Protein AF-A0A9F2RE56-F1 (afdb_monomer_lite)

Structure (mmCIF, N/CA/C/O backbone):
data_AF-A0A9F2RE56-F1
#
_entry.id   AF-A0A9F2RE56-F1
#
loop_
_atom_site.group_PDB
_atom_site.id
_atom_site.type_symbol
_atom_site.label_atom_id
_atom_site.label_alt_id
_atom_site.label_comp_id
_atom_site.label_asym_id
_atom_site.label_entity_id
_atom_site.label_seq_id
_atom_site.pdbx_PDB_ins_code
_atom_site.Cartn_x
_atom_site.Cartn_y
_atom_site.Cartn_z
_atom_site.occupancy
_atom_site.B_iso_or_equiv
_atom_site.auth_seq_id
_atom_site.auth_comp_id
_atom_site.auth_asym_id
_atom_site.auth_atom_id
_atom_site.pdbx_PDB_model_num
ATOM 1 N N . GLU A 1 1 ? 18.417 13.770 -9.896 1.00 64.06 1 GLU A N 1
ATOM 2 C CA . GLU A 1 1 ? 18.594 13.019 -11.156 1.00 64.06 1 GLU A CA 1
ATOM 3 C C . GLU A 1 1 ? 17.846 11.697 -11.062 1.00 64.06 1 GLU A C 1
ATOM 5 O O . GLU A 1 1 ? 17.723 11.183 -9.956 1.00 64.06 1 GLU A O 1
ATOM 10 N N . CYS A 1 2 ? 17.294 11.186 -12.165 1.00 78.81 2 CYS A N 1
ATOM 11 C CA . CYS A 1 2 ? 16.598 9.897 -12.172 1.00 78.81 2 CYS A CA 1
ATOM 12 C C . CYS A 1 2 ? 17.628 8.772 -12.333 1.00 78.81 2 CYS A C 1
ATOM 14 O O . CYS A 1 2 ? 18.270 8.666 -13.374 1.00 78.81 2 CYS A O 1
ATOM 16 N N . THR A 1 3 ? 17.800 7.969 -11.284 1.00 87.12 3 THR A N 1
ATOM 17 C CA . THR A 1 3 ? 18.765 6.859 -11.206 1.00 87.12 3 THR A CA 1
ATOM 18 C C . THR A 1 3 ? 18.107 5.491 -11.390 1.00 87.12 3 THR A C 1
ATOM 20 O O . THR A 1 3 ? 18.717 4.470 -11.079 1.00 87.12 3 THR A O 1
ATOM 23 N N . ASP A 1 4 ? 16.860 5.453 -11.871 1.00 91.94 4 ASP A N 1
ATOM 24 C CA . ASP A 1 4 ? 16.116 4.211 -12.057 1.00 91.94 4 ASP A CA 1
ATOM 25 C C . ASP A 1 4 ? 16.698 3.401 -13.232 1.00 91.94 4 ASP A C 1
ATOM 27 O O . ASP A 1 4 ? 16.569 3.820 -14.385 1.00 91.94 4 ASP A O 1
ATOM 31 N N . PRO A 1 5 ? 17.298 2.221 -12.988 1.00 92.25 5 PRO A N 1
ATOM 32 C CA . PRO A 1 5 ? 17.862 1.395 -14.055 1.00 92.25 5 PRO A CA 1
ATOM 33 C C . PRO A 1 5 ? 16.794 0.845 -15.016 1.00 92.25 5 PRO A C 1
ATOM 35 O O . PRO A 1 5 ? 17.123 0.382 -16.108 1.00 92.25 5 PRO A O 1
ATOM 38 N N . CYS A 1 6 ? 15.519 0.888 -14.629 1.00 95.06 6 CYS A N 1
ATOM 39 C CA . CYS A 1 6 ? 14.392 0.384 -15.402 1.00 95.06 6 CYS A CA 1
ATOM 40 C C . CYS A 1 6 ? 13.737 1.458 -16.285 1.00 95.06 6 CYS A C 1
ATOM 42 O O . CYS A 1 6 ? 12.942 1.117 -17.164 1.00 95.06 6 CYS A O 1
ATOM 44 N N . CYS A 1 7 ? 14.051 2.742 -16.076 1.00 95.06 7 CYS A N 1
ATOM 45 C CA . CYS A 1 7 ? 13.380 3.867 -16.722 1.00 95.06 7 CYS A CA 1
ATOM 46 C C . CYS A 1 7 ? 14.381 4.805 -17.405 1.00 95.06 7 CYS A C 1
ATOM 48 O O . CYS A 1 7 ? 15.341 5.287 -16.812 1.00 95.06 7 CYS A O 1
ATOM 50 N N . ASN A 1 8 ? 14.130 5.120 -18.673 1.00 93.94 8 ASN A N 1
ATOM 51 C CA . ASN A 1 8 ? 14.883 6.128 -19.393 1.00 93.94 8 ASN A CA 1
ATOM 52 C C . ASN A 1 8 ? 14.437 7.529 -18.946 1.00 93.94 8 ASN A C 1
ATOM 54 O O . ASN A 1 8 ? 13.373 8.010 -19.341 1.00 93.94 8 ASN A O 1
ATOM 58 N N . ALA A 1 9 ? 15.287 8.194 -18.165 1.00 91.75 9 ALA A N 1
ATOM 59 C CA . ALA A 1 9 ? 15.024 9.504 -17.572 1.00 91.75 9 ALA A CA 1
ATOM 60 C C . ALA A 1 9 ? 14.650 10.607 -18.578 1.00 91.75 9 ALA A C 1
ATOM 62 O O . ALA A 1 9 ? 13.886 11.507 -18.248 1.00 91.75 9 ALA A O 1
ATOM 63 N N . THR A 1 10 ? 15.190 10.555 -19.798 1.00 92.50 10 THR A N 1
ATOM 64 C CA . THR A 1 10 ? 14.978 11.592 -20.819 1.00 92.50 10 THR A CA 1
ATOM 65 C C . THR A 1 10 ? 13.652 11.420 -21.555 1.00 92.50 10 THR A C 1
ATOM 67 O O . THR A 1 10 ? 13.045 12.401 -21.971 1.00 92.50 10 THR A O 1
ATOM 70 N N . SER A 1 11 ? 13.202 10.178 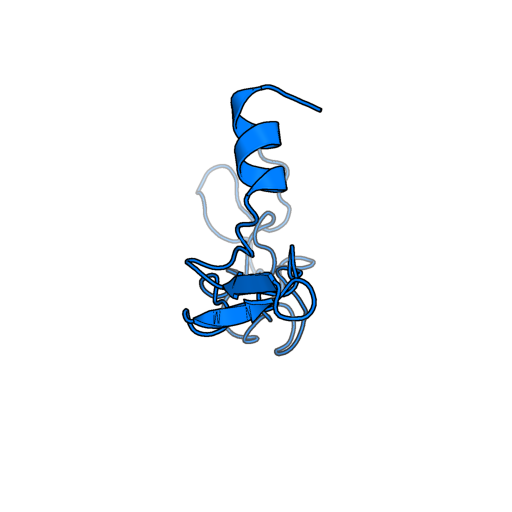-21.742 1.00 93.69 11 SER A N 1
ATOM 71 C CA . SER A 1 11 ? 12.010 9.861 -22.541 1.00 93.69 11 SER A CA 1
ATOM 72 C C . SER A 1 11 ? 10.811 9.383 -21.724 1.00 93.69 11 SER A C 1
ATOM 74 O O . SER A 1 11 ? 9.738 9.208 -22.299 1.00 93.69 11 SER A O 1
ATOM 76 N N . CYS A 1 12 ? 10.979 9.162 -20.416 1.00 92.56 12 CYS A N 1
ATOM 77 C CA . CYS A 1 12 ? 9.973 8.582 -19.520 1.00 92.56 12 CYS A CA 1
ATOM 78 C C . CYS A 1 12 ? 9.423 7.237 -20.026 1.00 92.56 12 CYS A C 1
ATOM 80 O O . CYS A 1 12 ? 8.244 6.924 -19.859 1.00 92.56 12 CYS A O 1
ATOM 82 N N . LYS A 1 13 ? 10.277 6.446 -20.681 1.00 94.19 13 LYS A N 1
ATOM 83 C CA . LYS A 1 13 ? 9.941 5.117 -21.201 1.00 94.19 13 LYS A CA 1
ATOM 84 C C . LYS A 1 13 ? 10.720 4.044 -20.464 1.00 94.19 13 LYS A C 1
ATOM 86 O O . LYS A 1 13 ? 11.840 4.276 -20.021 1.00 94.19 13 LYS A O 1
ATOM 91 N N . LEU A 1 14 ? 10.140 2.851 -20.391 1.00 95.88 14 LEU A N 1
ATOM 92 C CA . LEU A 1 14 ? 10.836 1.683 -19.868 1.00 95.88 14 LEU A CA 1
ATOM 93 C C . LEU A 1 14 ? 12.069 1.357 -20.717 1.00 95.88 14 LEU A C 1
ATOM 95 O O . LEU A 1 14 ? 12.040 1.448 -21.948 1.00 95.88 14 LEU A O 1
ATOM 99 N N . MET A 1 15 ? 13.146 0.962 -20.044 1.00 95.12 15 MET A N 1
ATOM 100 C CA . MET A 1 15 ? 14.337 0.421 -20.692 1.00 95.12 15 MET A CA 1
ATOM 101 C C . MET A 1 15 ? 14.019 -0.935 -21.351 1.00 95.12 15 MET A C 1
ATOM 103 O O . MET A 1 15 ? 13.121 -1.649 -20.893 1.00 95.12 15 MET A O 1
ATOM 107 N N . PRO A 1 16 ? 14.739 -1.337 -22.417 1.00 95.62 16 PRO A N 1
ATOM 108 C CA . PRO A 1 16 ? 14.515 -2.624 -23.071 1.00 95.62 16 PRO A CA 1
ATOM 109 C C . PRO A 1 16 ? 14.545 -3.798 -22.081 1.00 95.62 16 PRO A C 1
ATOM 111 O O . PRO A 1 16 ? 15.494 -3.960 -21.319 1.00 95.62 16 PRO A O 1
ATOM 114 N N . GLY A 1 17 ? 13.493 -4.621 -22.090 1.00 93.75 17 GLY A N 1
ATOM 115 C CA . GLY A 1 17 ? 13.360 -5.782 -21.203 1.00 93.75 17 GLY A CA 1
ATOM 116 C C . GLY A 1 17 ? 12.792 -5.489 -19.807 1.00 93.75 17 GLY A C 1
ATOM 117 O O . GLY A 1 17 ? 12.485 -6.445 -19.084 1.00 93.75 17 GLY A O 1
ATOM 118 N N . ALA A 1 18 ? 12.595 -4.221 -19.434 1.00 96.44 18 ALA A N 1
ATOM 119 C CA . ALA A 1 18 ? 11.884 -3.847 -18.216 1.00 96.44 18 ALA A CA 1
ATOM 120 C C . ALA A 1 18 ? 10.367 -4.029 -18.397 1.00 96.44 18 ALA A C 1
ATOM 122 O O . ALA A 1 18 ? 9.792 -3.634 -19.409 1.00 96.44 18 ALA A O 1
ATOM 123 N N . GLN A 1 19 ? 9.721 -4.638 -17.406 1.00 96.31 19 GLN A N 1
ATOM 124 C CA . GLN A 1 19 ? 8.261 -4.769 -17.320 1.00 96.31 19 GLN A CA 1
ATOM 125 C C . GLN A 1 19 ? 7.639 -3.654 -16.474 1.00 96.31 19 GLN A C 1
ATOM 127 O O . GLN A 1 19 ? 6.453 -3.369 -16.595 1.00 96.31 19 GLN A O 1
ATOM 132 N N . CYS A 1 20 ? 8.437 -3.042 -15.603 1.00 95.75 20 CYS A N 1
ATOM 133 C CA . CYS A 1 20 ? 8.018 -2.013 -14.666 1.00 95.75 20 CYS A CA 1
ATOM 134 C C . CYS A 1 20 ? 9.201 -1.125 -14.277 1.00 95.75 20 CYS A C 1
ATOM 136 O O . CYS A 1 20 ? 10.356 -1.506 -14.483 1.00 95.75 20 CYS A O 1
ATOM 138 N N . ALA A 1 21 ? 8.891 0.049 -13.727 1.00 93.69 21 ALA A N 1
ATOM 139 C CA . ALA A 1 21 ? 9.857 1.009 -13.206 1.00 93.69 21 ALA A CA 1
ATOM 140 C C . ALA A 1 21 ? 9.969 0.905 -11.677 1.00 93.69 21 ALA A C 1
ATOM 142 O O . ALA A 1 21 ? 9.079 0.376 -11.004 1.00 93.69 21 ALA A O 1
ATOM 143 N N . THR A 1 22 ? 11.069 1.401 -11.122 1.00 84.31 22 THR A N 1
ATOM 144 C CA . THR A 1 22 ? 11.305 1.404 -9.677 1.00 84.31 22 THR A CA 1
ATOM 145 C C . THR A 1 22 ? 10.359 2.397 -8.990 1.00 84.31 22 THR A C 1
ATOM 147 O O . THR A 1 22 ? 10.152 3.505 -9.475 1.00 84.31 22 THR A O 1
ATOM 150 N N . GLY A 1 23 ? 9.787 2.009 -7.845 1.00 85.31 23 GLY A N 1
AT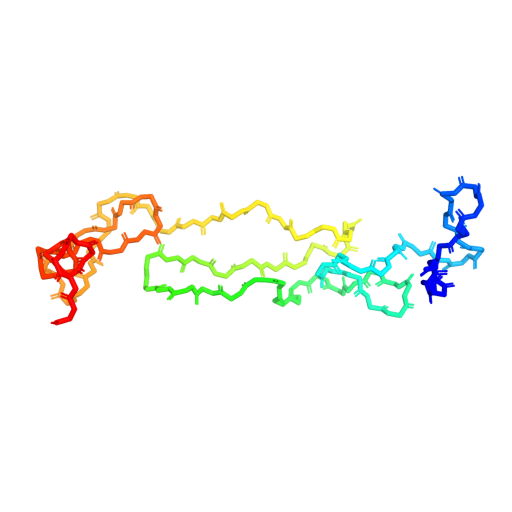OM 151 C CA . GLY A 1 23 ? 8.862 2.838 -7.049 1.00 85.31 23 GLY A CA 1
ATOM 152 C C . GLY A 1 23 ? 7.488 2.198 -6.849 1.00 85.31 23 GLY A C 1
ATOM 153 O O . GLY A 1 23 ? 6.805 2.480 -5.869 1.00 85.31 23 GLY A O 1
ATOM 154 N N . ASP A 1 24 ? 7.129 1.274 -7.731 1.00 91.56 24 ASP A N 1
ATOM 155 C CA . ASP A 1 24 ? 5.911 0.483 -7.639 1.00 91.56 24 ASP A CA 1
ATOM 156 C C . ASP A 1 24 ? 6.096 -0.735 -6.698 1.00 91.56 24 ASP A C 1
ATOM 158 O O . ASP A 1 24 ? 7.064 -1.486 -6.863 1.00 91.56 24 ASP A O 1
ATOM 162 N N . PRO A 1 25 ? 5.186 -0.996 -5.733 1.00 95.56 25 PRO A N 1
ATOM 163 C CA . PRO A 1 25 ? 5.334 -2.076 -4.744 1.00 95.56 25 PRO A CA 1
ATOM 164 C C . PRO A 1 25 ? 5.455 -3.485 -5.344 1.00 95.56 25 PRO A C 1
ATOM 166 O O . PRO A 1 25 ? 6.131 -4.355 -4.786 1.00 95.56 25 PRO A O 1
ATOM 169 N N . CYS A 1 26 ? 4.818 -3.715 -6.496 1.00 97.69 26 CYS A N 1
ATOM 170 C CA . CYS A 1 26 ? 4.870 -4.982 -7.222 1.00 97.69 26 CYS A CA 1
ATOM 171 C C . CYS A 1 26 ? 5.945 -5.014 -8.310 1.00 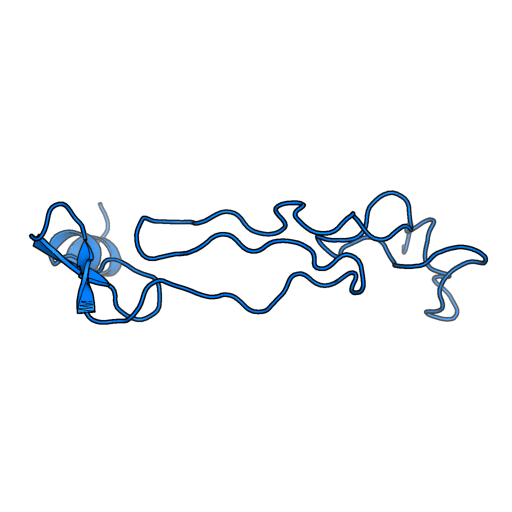97.69 26 CYS A C 1
ATOM 173 O O . CYS A 1 26 ? 5.956 -5.937 -9.122 1.00 97.69 26 CYS A O 1
ATOM 175 N N . CYS A 1 27 ? 6.882 -4.063 -8.309 1.00 97.06 27 CYS A N 1
ATOM 176 C CA . CYS A 1 27 ? 8.066 -4.101 -9.153 1.00 97.06 27 CYS A CA 1
ATOM 177 C C . CYS A 1 27 ? 9.303 -4.507 -8.345 1.00 97.06 27 CYS A C 1
ATOM 179 O O . CYS A 1 27 ? 9.602 -3.957 -7.285 1.00 97.06 27 CYS A O 1
ATOM 181 N N . HIS A 1 28 ? 10.066 -5.468 -8.856 1.00 95.75 28 HIS A N 1
ATOM 182 C CA . HIS A 1 28 ? 11.366 -5.827 -8.310 1.00 95.75 28 HIS A CA 1
ATOM 183 C C . HIS A 1 28 ? 12.347 -6.110 -9.442 1.00 95.75 28 HIS A C 1
ATOM 185 O O . HIS A 1 28 ? 12.075 -6.942 -10.301 1.00 95.75 28 HIS A O 1
ATOM 191 N N . GLN A 1 29 ? 13.487 -5.409 -9.451 1.00 94.25 29 GLN A N 1
ATOM 192 C CA . GLN A 1 29 ? 14.527 -5.566 -10.480 1.00 94.25 29 GLN A CA 1
ATOM 193 C C . GLN A 1 29 ? 13.968 -5.451 -11.912 1.00 94.25 29 GLN A C 1
ATOM 195 O O . GLN A 1 29 ? 14.229 -6.288 -12.774 1.00 94.25 29 GLN A O 1
ATOM 200 N N . CYS A 1 30 ? 13.153 -4.422 -12.160 1.00 95.81 30 CYS A N 1
ATOM 201 C CA . CYS A 1 30 ? 12.486 -4.180 -13.444 1.00 95.81 30 CYS A CA 1
ATOM 202 C C . CYS A 1 30 ? 11.516 -5.288 -13.898 1.00 95.81 30 CYS A C 1
ATOM 204 O O . CYS A 1 30 ? 11.125 -5.316 -15.070 1.00 95.81 30 CYS A O 1
ATOM 206 N N . LYS A 1 31 ? 11.129 -6.211 -13.010 1.00 96.94 31 LYS A N 1
ATOM 207 C CA . LYS A 1 31 ? 10.182 -7.300 -13.270 1.00 96.94 31 LYS A CA 1
ATOM 208 C C . LYS A 1 31 ? 8.990 -7.230 -12.331 1.00 96.94 31 LYS A C 1
ATOM 210 O O . LYS A 1 31 ? 9.108 -6.791 -11.186 1.00 96.94 31 LYS A O 1
ATOM 215 N N . LEU A 1 32 ? 7.845 -7.688 -12.825 1.00 97.69 32 LEU A N 1
ATOM 216 C CA . LEU A 1 32 ? 6.663 -7.838 -11.992 1.00 97.69 32 LEU A CA 1
ATOM 217 C C . LEU A 1 32 ? 6.908 -8.931 -10.956 1.00 97.69 32 LEU A C 1
ATOM 219 O O . LEU A 1 32 ? 7.429 -10.005 -11.264 1.00 97.69 32 LEU A O 1
ATOM 223 N N . ARG A 1 33 ? 6.535 -8.649 -9.712 1.00 97.56 33 ARG A N 1
ATOM 224 C CA . ARG A 1 33 ? 6.489 -9.662 -8.663 1.00 97.56 33 ARG A CA 1
ATOM 225 C C . ARG A 1 33 ? 5.387 -10.666 -8.975 1.00 97.56 33 ARG A C 1
ATOM 227 O O . ARG A 1 33 ? 4.349 -10.296 -9.506 1.00 97.56 33 ARG A O 1
ATOM 234 N N . ASN A 1 34 ? 5.602 -11.921 -8.592 1.00 97.69 34 ASN A N 1
ATOM 235 C CA . ASN A 1 34 ? 4.602 -12.972 -8.764 1.00 97.69 34 ASN A CA 1
ATOM 236 C C . ASN A 1 34 ? 3.308 -12.666 -7.999 1.00 97.69 34 ASN A C 1
ATOM 238 O O . ASN A 1 34 ? 3.322 -11.985 -6.966 1.00 97.69 34 ASN A O 1
ATOM 242 N N . ALA A 1 35 ? 2.212 -13.251 -8.486 1.00 98.06 35 ALA A N 1
ATOM 243 C CA . ALA A 1 35 ? 0.936 -13.222 -7.795 1.00 98.06 35 ALA A CA 1
ATOM 244 C C . ALA A 1 35 ? 1.083 -13.737 -6.351 1.00 98.06 35 ALA A C 1
ATOM 246 O O . ALA A 1 35 ? 1.778 -14.726 -6.106 1.00 98.06 35 ALA A O 1
ATOM 247 N N . GLY A 1 36 ? 0.447 -13.061 -5.396 1.00 97.56 36 GLY A N 1
ATOM 248 C CA . GLY A 1 36 ? 0.502 -13.428 -3.978 1.00 97.56 36 GLY A CA 1
ATOM 249 C C . GLY A 1 36 ? 1.665 -12.815 -3.190 1.00 97.56 36 GLY A C 1
ATOM 250 O O . GLY A 1 36 ? 1.776 -13.060 -1.992 1.00 97.56 36 GLY A O 1
ATOM 251 N N . HIS A 1 37 ? 2.530 -11.998 -3.802 1.00 98.00 37 HIS A N 1
ATOM 252 C CA . HIS A 1 37 ? 3.490 -11.207 -3.029 1.00 98.00 37 HIS A CA 1
ATOM 253 C C . HIS A 1 37 ? 2.779 -10.073 -2.283 1.00 98.00 37 HIS A C 1
ATOM 255 O O . HIS A 1 37 ? 2.107 -9.268 -2.918 1.00 98.00 37 HIS A O 1
ATOM 261 N N . VAL A 1 38 ? 2.961 -9.97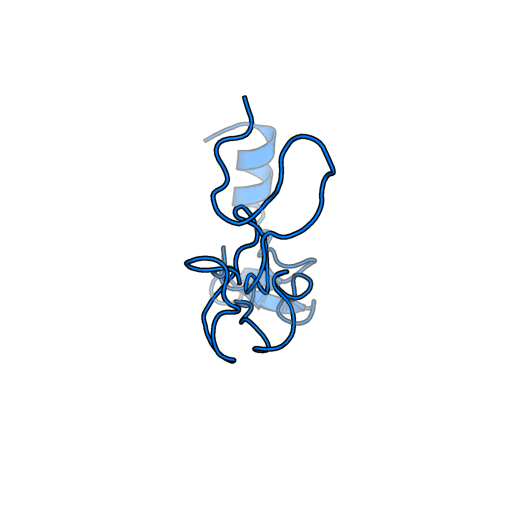0 -0.965 1.00 97.69 38 VAL A N 1
ATOM 262 C CA . VAL A 1 38 ? 2.373 -8.888 -0.156 1.00 97.69 38 VAL A CA 1
ATOM 263 C C . VAL A 1 38 ? 2.956 -7.543 -0.589 1.00 97.69 38 VAL A C 1
ATOM 265 O O . VAL A 1 38 ? 4.156 -7.321 -0.445 1.00 97.69 38 VAL A O 1
ATOM 268 N N . CYS A 1 39 ? 2.120 -6.644 -1.103 1.00 97.81 39 CYS A N 1
ATOM 269 C CA . CYS A 1 39 ? 2.532 -5.301 -1.516 1.00 97.81 39 CYS A CA 1
ATOM 270 C C . CYS A 1 39 ? 2.094 -4.202 -0.548 1.00 97.81 39 CYS A C 1
ATOM 272 O O . CYS A 1 39 ? 2.705 -3.133 -0.528 1.00 97.81 39 CYS A O 1
ATOM 274 N N . ARG A 1 40 ? 1.096 -4.479 0.295 1.00 97.62 40 ARG A N 1
ATOM 275 C CA . ARG A 1 40 ? 0.742 -3.648 1.443 1.00 97.62 40 ARG A CA 1
ATOM 276 C C . ARG A 1 40 ? 0.347 -4.544 2.609 1.00 97.62 40 ARG A C 1
ATOM 278 O O . ARG A 1 40 ? -0.422 -5.489 2.458 1.00 97.62 40 ARG A O 1
ATOM 285 N N . VAL A 1 41 ? 0.916 -4.257 3.772 1.00 97.31 41 VAL A N 1
ATOM 286 C CA . VAL A 1 41 ? 0.574 -4.945 5.019 1.00 97.31 41 VAL A CA 1
ATOM 287 C C . VAL A 1 41 ? -0.677 -4.324 5.636 1.00 97.31 41 VAL A C 1
ATOM 289 O O . VAL A 1 41 ? -0.900 -3.118 5.509 1.00 97.31 41 VAL A O 1
ATOM 292 N N . ALA A 1 42 ? -1.463 -5.141 6.335 1.00 97.50 42 ALA A N 1
ATOM 293 C CA . ALA A 1 42 ? -2.563 -4.649 7.152 1.00 97.50 42 ALA A CA 1
ATOM 294 C C . ALA A 1 42 ? -2.024 -3.774 8.296 1.00 97.50 42 ALA A C 1
ATOM 296 O O . ALA A 1 42 ? -1.086 -4.163 8.994 1.00 97.50 42 ALA A O 1
ATOM 297 N N . GLN A 1 43 ? -2.614 -2.597 8.488 1.00 95.44 43 GLN A N 1
ATOM 298 C CA . GLN A 1 43 ? -2.212 -1.638 9.521 1.00 95.44 43 GLN A CA 1
ATOM 299 C C . GLN A 1 43 ? -2.898 -1.883 10.866 1.00 95.44 43 GLN A C 1
ATOM 301 O O . GLN A 1 43 ? -2.407 -1.450 11.904 1.00 95.44 43 GLN A O 1
ATOM 306 N N . ASN A 1 44 ? -4.055 -2.537 10.851 1.00 94.25 44 ASN A N 1
ATOM 307 C CA . ASN A 1 44 ? -4.846 -2.849 12.032 1.00 94.25 44 ASN A CA 1
ATOM 308 C C . ASN A 1 44 ? -5.756 -4.050 11.737 1.00 94.25 44 ASN A C 1
ATOM 310 O O . ASN A 1 44 ? -5.768 -4.577 10.627 1.00 94.25 44 ASN A O 1
ATOM 314 N N . GLU A 1 45 ? -6.532 -4.494 12.721 1.00 96.44 45 GLU A N 1
ATOM 315 C CA . GLU A 1 45 ? -7.385 -5.674 12.564 1.00 96.44 45 GLU A CA 1
ATOM 316 C C . GLU A 1 45 ? -8.553 -5.495 11.581 1.00 96.44 45 GLU A C 1
ATOM 318 O O . GLU A 1 45 ? -9.105 -6.499 11.143 1.00 96.44 45 GLU A O 1
ATOM 323 N N . CYS A 1 46 ? -8.959 -4.269 11.248 1.00 97.81 46 CYS A N 1
ATOM 324 C CA . CYS A 1 46 ? -10.013 -3.974 10.273 1.00 97.81 46 CYS A CA 1
ATOM 325 C C . CYS A 1 46 ? -9.483 -3.833 8.845 1.00 97.81 46 CYS A C 1
ATOM 327 O O . CYS A 1 46 ? -10.269 -3.796 7.903 1.00 97.81 46 CYS A O 1
ATOM 329 N N . ASP A 1 47 ? -8.169 -3.782 8.679 1.00 98.12 47 ASP A N 1
ATOM 330 C CA . ASP A 1 47 ? -7.483 -3.596 7.410 1.00 98.12 47 ASP A CA 1
ATOM 331 C C . ASP A 1 47 ? -7.035 -4.955 6.844 1.00 98.12 47 ASP A C 1
ATOM 333 O O . ASP A 1 47 ? -6.617 -5.837 7.600 1.00 98.12 47 ASP A O 1
ATOM 337 N N . LEU A 1 48 ? -7.143 -5.169 5.531 1.00 97.94 48 LEU A N 1
ATOM 338 C CA . LEU A 1 48 ? -6.713 -6.418 4.889 1.00 97.94 48 LEU A CA 1
ATOM 339 C C . LEU A 1 48 ? -5.402 -6.188 4.129 1.00 97.94 48 LEU A C 1
ATOM 341 O O . LEU A 1 48 ? -5.203 -5.115 3.583 1.00 97.94 48 LEU A O 1
ATOM 345 N N . PRO A 1 49 ? -4.480 -7.162 4.073 1.00 98.06 49 PRO A N 1
ATOM 346 C CA . PRO A 1 49 ? -3.292 -7.023 3.241 1.00 98.06 49 PRO A CA 1
ATOM 347 C C . PRO A 1 49 ? -3.642 -7.162 1.753 1.00 98.06 49 PRO A C 1
ATOM 349 O O . PRO A 1 49 ? -4.480 -7.987 1.380 1.00 98.06 49 PRO A O 1
ATOM 352 N N . GLU A 1 50 ? -2.932 -6.435 0.893 1.00 98.44 50 GLU A N 1
ATOM 353 C CA . GLU A 1 50 ? -3.007 -6.604 -0.558 1.00 98.44 50 GLU A CA 1
ATOM 354 C C . GLU A 1 50 ? -1.788 -7.324 -1.097 1.00 98.44 50 GLU A C 1
ATOM 356 O O . GLU A 1 50 ? -0.658 -7.231 -0.598 1.00 98.44 50 GLU A O 1
ATOM 361 N N . PHE A 1 51 ? -2.046 -8.013 -2.198 1.00 98.31 51 PHE A N 1
ATOM 362 C CA . PHE A 1 51 ? -1.091 -8.863 -2.861 1.00 98.31 51 PHE A CA 1
ATOM 363 C C . PHE A 1 51 ? -0.978 -8.460 -4.322 1.00 98.31 51 PHE A C 1
ATOM 365 O O . PHE A 1 51 ? -1.970 -8.131 -4.968 1.00 98.31 51 PHE A O 1
ATOM 372 N N . CYS A 1 52 ? 0.235 -8.526 -4.854 1.00 98.25 52 CYS A N 1
ATOM 373 C CA . CYS A 1 52 ? 0.477 -8.399 -6.278 1.00 98.25 52 CYS A CA 1
ATOM 374 C C . CYS A 1 52 ? -0.340 -9.441 -7.042 1.00 98.25 52 CYS A C 1
ATOM 376 O O . CYS A 1 52 ? -0.474 -10.582 -6.597 1.00 98.25 52 CYS A O 1
ATOM 378 N N . ASP A 1 53 ? -0.852 -9.054 -8.204 1.00 97.56 53 ASP A N 1
ATOM 379 C CA . ASP A 1 53 ? -1.619 -9.912 -9.112 1.00 97.56 53 ASP A CA 1
ATOM 380 C C . ASP A 1 53 ? -0.725 -10.655 -10.123 1.00 97.56 53 ASP A C 1
ATOM 382 O O . ASP A 1 53 ? -1.180 -11.570 -10.804 1.00 97.56 53 ASP A O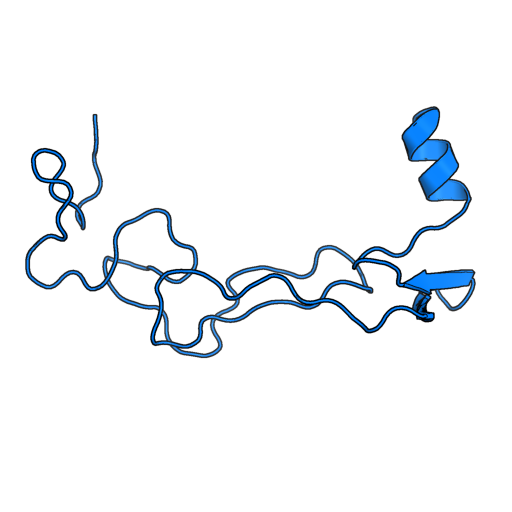 1
ATOM 386 N N . GLY A 1 54 ? 0.556 -10.278 -10.216 1.00 97.19 54 GLY A N 1
ATOM 387 C CA . GLY A 1 54 ? 1.499 -10.801 -11.206 1.00 97.19 54 GLY A CA 1
ATOM 388 C C . GLY A 1 54 ? 1.385 -10.172 -12.596 1.00 97.19 54 GLY A C 1
ATOM 389 O O . GLY A 1 54 ? 2.144 -10.545 -13.489 1.00 97.19 54 GLY A O 1
ATOM 390 N N . ALA A 1 55 ? 0.471 -9.223 -12.789 1.00 96.81 55 ALA A N 1
ATOM 391 C CA . ALA A 1 55 ? 0.167 -8.597 -14.075 1.00 96.81 55 ALA A CA 1
ATOM 392 C C . ALA A 1 55 ? 0.358 -7.069 -14.062 1.00 96.81 55 ALA A C 1
ATOM 394 O O . ALA A 1 55 ? 0.575 -6.469 -15.115 1.00 96.81 55 ALA A O 1
ATOM 395 N N . SER A 1 56 ? 0.329 -6.443 -12.886 1.00 96.62 56 SER A N 1
ATOM 396 C CA . SER A 1 56 ? 0.483 -5.007 -12.673 1.00 96.62 56 SER A CA 1
ATOM 397 C C . SER A 1 56 ? 1.665 -4.703 -11.743 1.00 96.62 56 SER A C 1
ATOM 399 O O . SER A 1 56 ? 1.879 -5.406 -10.754 1.00 96.62 56 SER A O 1
ATOM 401 N N . PRO A 1 57 ? 2.433 -3.624 -12.000 1.00 96.69 57 PRO A N 1
ATOM 402 C CA . PRO A 1 57 ? 3.446 -3.153 -11.056 1.00 96.69 57 PRO A CA 1
ATOM 403 C C . PRO A 1 57 ? 2.822 -2.437 -9.851 1.00 96.69 57 PRO A C 1
ATOM 405 O O . PRO A 1 57 ? 3.397 -2.403 -8.763 1.00 96.69 57 PRO A O 1
ATOM 408 N N . ARG A 1 58 ? 1.610 -1.908 -10.017 1.00 96.38 58 ARG A N 1
ATOM 409 C CA . ARG A 1 58 ? 0.862 -1.266 -8.942 1.00 96.38 58 ARG A CA 1
ATOM 410 C C . ARG A 1 58 ? 0.227 -2.321 -8.052 1.00 96.38 58 ARG A C 1
ATOM 412 O O . ARG A 1 58 ? -0.352 -3.282 -8.557 1.00 96.38 58 ARG A O 1
ATOM 419 N N . CYS A 1 59 ? 0.302 -2.087 -6.747 1.00 97.25 59 CYS A N 1
ATOM 420 C CA . CYS A 1 59 ? -0.482 -2.832 -5.771 1.00 97.25 59 CYS A CA 1
ATOM 421 C C . CYS A 1 59 ? -1.983 -2.577 -6.024 1.00 97.25 59 CYS A C 1
ATOM 423 O O . CYS A 1 59 ? -2.337 -1.445 -6.383 1.00 97.25 59 CYS A O 1
ATOM 425 N N . PRO A 1 60 ? -2.861 -3.583 -5.866 1.00 97.25 60 PRO A N 1
ATOM 426 C CA . PRO A 1 60 ? -4.304 -3.379 -5.938 1.00 97.25 60 PRO A CA 1
ATOM 427 C C . PRO A 1 60 ? -4.800 -2.296 -4.974 1.00 97.25 60 PRO A C 1
ATOM 429 O O . PRO A 1 60 ? -4.116 -1.914 -4.023 1.00 97.25 60 PRO A O 1
ATOM 432 N N . SER A 1 61 ? -6.009 -1.791 -5.228 1.00 96.75 61 SER A N 1
ATOM 433 C CA . SER A 1 61 ? -6.656 -0.827 -4.338 1.00 96.75 61 SER A CA 1
ATOM 434 C C . SER A 1 61 ? -6.787 -1.383 -2.920 1.00 96.75 61 SER A C 1
ATOM 436 O O . SER A 1 61 ? -7.070 -2.565 -2.747 1.00 96.75 61 SER A O 1
ATOM 438 N N . ASN A 1 62 ? -6.617 -0.502 -1.931 1.00 96.44 62 ASN A N 1
ATOM 439 C CA . ASN A 1 62 ? -6.785 -0.831 -0.520 1.00 96.44 62 ASN A CA 1
ATOM 440 C C . ASN A 1 62 ? -8.195 -1.393 -0.262 1.00 96.44 62 ASN A C 1
ATOM 442 O O . ASN A 1 62 ? -9.194 -0.755 -0.613 1.00 96.44 62 ASN A O 1
ATOM 446 N N . VAL A 1 63 ? -8.251 -2.569 0.355 1.00 97.44 63 VAL A N 1
ATOM 447 C CA . VAL A 1 63 ? -9.458 -3.245 0.810 1.00 97.44 63 VAL A CA 1
ATOM 448 C C . VAL A 1 63 ? -9.397 -3.494 2.314 1.00 97.44 63 VAL A C 1
ATOM 450 O O . VAL A 1 63 ? -8.347 -3.688 2.918 1.00 97.44 63 VAL A O 1
ATOM 453 N N . TYR A 1 64 ? -10.568 -3.517 2.935 1.00 98.06 64 TYR A N 1
ATOM 454 C CA . TYR A 1 64 ? -10.711 -3.679 4.375 1.00 98.06 64 TYR A CA 1
ATOM 455 C C . TYR A 1 64 ? -11.863 -4.625 4.703 1.00 98.06 64 TYR A C 1
ATOM 457 O O . TYR A 1 64 ? -12.686 -4.964 3.848 1.00 98.06 64 TYR A O 1
ATOM 465 N N . LYS A 1 65 ? -11.902 -5.089 5.955 1.00 98.12 65 LYS A N 1
ATOM 466 C CA . LYS A 1 65 ? -13.022 -5.880 6.468 1.00 98.12 65 LYS A CA 1
ATOM 467 C C . LYS A 1 65 ? -14.310 -5.077 6.346 1.00 98.12 65 LYS A C 1
ATOM 469 O O . LYS A 1 65 ? -14.305 -3.861 6.488 1.00 98.12 65 LYS A O 1
ATOM 474 N N . GLN A 1 66 ? -15.417 -5.776 6.131 1.00 98.12 66 GLN A N 1
ATOM 475 C CA . GLN A 1 66 ? -16.726 -5.152 5.998 1.00 98.12 66 GLN A CA 1
ATOM 476 C C . GLN A 1 66 ? -17.043 -4.245 7.199 1.00 98.12 66 GLN A C 1
ATOM 478 O O . GLN A 1 66 ? -16.852 -4.645 8.354 1.00 98.12 66 GLN A O 1
ATOM 483 N N . ASP A 1 67 ? -17.574 -3.056 6.920 1.00 98.25 67 ASP A N 1
ATOM 484 C CA . ASP A 1 67 ? -18.053 -2.146 7.956 1.00 98.25 67 ASP A CA 1
ATOM 485 C C . ASP A 1 67 ? -19.077 -2.848 8.864 1.00 98.25 67 ASP A C 1
ATOM 487 O O . ASP A 1 67 ? -19.948 -3.592 8.402 1.00 98.25 67 ASP A O 1
ATOM 491 N N . GLY A 1 68 ? -18.952 -2.640 10.174 1.00 97.31 68 GLY A N 1
ATOM 492 C CA . GLY A 1 68 ? -19.743 -3.338 11.190 1.00 97.31 68 GLY A CA 1
ATOM 493 C C . GLY A 1 68 ? -19.102 -4.620 11.736 1.00 97.31 68 GLY A C 1
ATOM 494 O O . GLY A 1 68 ? -19.591 -5.157 12.729 1.00 97.31 68 GLY A O 1
ATOM 495 N N . THR A 1 69 ? -18.001 -5.108 11.150 1.00 98.12 69 THR A N 1
ATOM 496 C CA . THR A 1 69 ? -17.245 -6.241 11.718 1.00 98.12 69 THR A CA 1
ATOM 497 C C . THR A 1 69 ? -16.736 -5.885 13.115 1.00 98.12 69 THR A C 1
ATOM 499 O O . THR A 1 69 ? -16.155 -4.821 13.299 1.00 98.12 69 THR A O 1
ATOM 502 N N . LEU A 1 70 ? -16.930 -6.764 14.101 1.00 97.75 70 LEU A N 1
ATOM 503 C CA . LEU A 1 70 ? -16.449 -6.529 15.466 1.00 97.75 70 LEU A CA 1
ATOM 504 C C . LEU A 1 70 ? -14.919 -6.435 15.514 1.00 97.75 70 LEU A C 1
ATOM 506 O O . LEU A 1 70 ? -14.219 -7.229 14.883 1.00 97.75 70 LEU A O 1
ATOM 510 N N . CYS A 1 71 ? -14.425 -5.490 16.306 1.00 97.00 71 CYS A N 1
ATOM 511 C CA . CYS A 1 71 ? -13.007 -5.228 16.525 1.00 97.00 71 CYS A CA 1
ATOM 512 C C . CYS A 1 71 ? -12.764 -4.827 17.998 1.00 97.00 71 CYS A C 1
ATOM 514 O O . CYS A 1 71 ? -13.716 -4.666 18.773 1.00 97.00 71 CYS A O 1
ATOM 516 N N . GLU A 1 72 ? -11.508 -4.756 18.431 1.00 95.75 72 GLU A N 1
ATOM 517 C CA . GLU A 1 72 ? -11.063 -4.476 19.801 1.00 95.75 72 GLU A CA 1
ATOM 518 C C . GLU A 1 72 ? -11.733 -5.411 20.824 1.00 95.75 72 GLU A C 1
ATOM 520 O O . GLU A 1 72 ? -12.310 -5.001 21.836 1.00 95.75 72 GLU A O 1
ATOM 525 N N . GLY A 1 73 ? -11.756 -6.709 20.505 1.00 93.94 73 GLY A N 1
ATOM 526 C CA . GLY A 1 73 ? -12.419 -7.722 21.331 1.00 93.94 73 GLY A CA 1
ATOM 527 C C . GLY A 1 73 ? -13.934 -7.520 21.474 1.00 93.94 73 GLY A C 1
ATOM 528 O O . GLY A 1 73 ? -14.507 -7.922 22.484 1.00 93.94 73 GLY A O 1
ATOM 529 N N . GLY A 1 74 ? -14.582 -6.876 20.498 1.00 94.44 74 GLY A N 1
ATOM 530 C CA . GLY A 1 74 ? -16.025 -6.612 20.487 1.00 94.44 74 GLY A CA 1
ATOM 531 C C . GLY A 1 74 ? -16.436 -5.295 21.146 1.00 94.44 74 GLY A C 1
ATOM 532 O O . GLY A 1 74 ? -17.626 -5.061 21.344 1.00 94.44 74 GLY A O 1
ATOM 533 N N . LYS A 1 75 ? -15.476 -4.429 21.488 1.00 93.94 75 LYS A N 1
ATOM 534 C CA . LYS A 1 75 ? -15.739 -3.100 22.067 1.00 93.94 75 LYS A CA 1
ATOM 535 C C . LYS A 1 75 ? -16.008 -2.026 21.012 1.00 93.94 75 LYS A C 1
ATOM 537 O O . LYS A 1 75 ? -16.475 -0.944 21.362 1.00 93.94 75 LYS A O 1
ATOM 542 N N . ALA A 1 76 ? -15.698 -2.308 19.750 1.00 96.12 76 ALA A N 1
ATOM 543 C CA . ALA A 1 76 ? -15.892 -1.410 18.622 1.00 96.12 76 ALA A CA 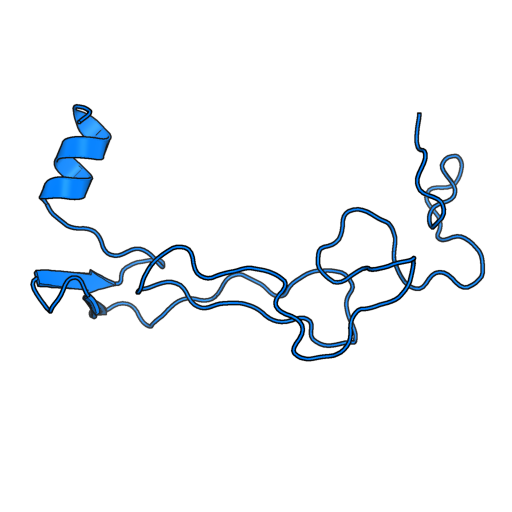1
ATOM 544 C C . ALA A 1 76 ? -16.268 -2.198 17.355 1.00 96.12 76 ALA A C 1
ATOM 546 O O . ALA A 1 76 ? -16.305 -3.433 17.347 1.00 96.12 76 ALA A O 1
ATOM 547 N N . VAL A 1 77 ? -16.564 -1.464 16.283 1.00 97.19 77 VAL A N 1
ATOM 548 C CA . VAL A 1 77 ? -16.836 -2.017 14.954 1.00 97.19 77 VAL A CA 1
ATOM 549 C C . VAL A 1 77 ? -15.929 -1.371 13.920 1.00 97.19 77 VAL A C 1
ATOM 551 O O . VAL A 1 77 ? -15.644 -0.179 14.008 1.00 97.19 77 VAL A O 1
ATOM 554 N N . CYS A 1 78 ? -15.504 -2.150 12.930 1.00 97.94 78 CYS A N 1
ATOM 555 C CA . CYS A 1 78 ? -14.758 -1.658 11.787 1.00 97.94 78 CYS A CA 1
ATOM 556 C C . CYS A 1 78 ? -15.584 -0.636 11.010 1.00 97.94 78 CYS A C 1
ATOM 558 O O . CYS A 1 78 ? -16.769 -0.858 10.748 1.00 97.94 78 CYS A O 1
ATOM 560 N N . TYR A 1 79 ? -14.941 0.458 10.620 1.00 97.19 79 TYR A N 1
ATOM 561 C CA . TYR A 1 79 ? -15.523 1.455 9.734 1.00 97.19 79 TYR A CA 1
ATOM 562 C C . TYR A 1 79 ? -14.423 2.084 8.883 1.00 97.19 79 TYR A C 1
ATOM 564 O O . TYR A 1 79 ? -13.475 2.651 9.428 1.00 97.19 79 TYR A O 1
ATOM 572 N N . GLY A 1 80 ? -14.507 1.952 7.559 1.00 96.00 80 GLY A N 1
ATOM 573 C CA . GLY A 1 80 ? -13.519 2.530 6.640 1.00 96.00 80 GLY A CA 1
ATOM 574 C C . GLY A 1 80 ? -12.093 2.003 6.851 1.00 96.00 80 GLY A C 1
ATOM 575 O O . GLY A 1 80 ? -11.131 2.755 6.710 1.00 96.00 80 GLY A O 1
ATOM 576 N N . GLY A 1 81 ? -11.950 0.735 7.249 1.00 96.38 81 GLY A N 1
ATOM 577 C CA . GLY A 1 81 ? -10.650 0.083 7.459 1.00 96.38 81 GLY A CA 1
ATOM 578 C C . GLY A 1 81 ? -9.923 0.438 8.756 1.00 96.38 81 GLY A C 1
ATOM 579 O O . GLY A 1 81 ? -8.765 0.060 8.931 1.00 96.38 81 GLY A O 1
ATOM 580 N N . ILE A 1 82 ? -10.588 1.120 9.689 1.00 95.81 82 ILE A N 1
ATOM 581 C CA . ILE A 1 82 ? -10.083 1.354 11.047 1.00 95.81 82 ILE A CA 1
ATOM 582 C C . ILE A 1 82 ? -11.024 0.753 12.092 1.00 95.81 82 ILE A C 1
ATOM 584 O O . ILE A 1 82 ? -12.212 0.563 11.831 1.00 95.81 82 ILE A O 1
ATOM 588 N N . CYS A 1 83 ? -10.487 0.479 13.284 1.00 96.31 83 CYS A N 1
ATOM 589 C CA . CYS A 1 83 ? -11.260 0.128 14.476 1.00 96.31 83 CYS A CA 1
ATOM 590 C C . CYS A 1 83 ? -11.367 1.353 15.409 1.00 96.31 83 CYS A C 1
ATOM 592 O O . CYS A 1 83 ? -10.524 1.531 16.293 1.00 96.31 83 CYS A O 1
ATOM 594 N N . PRO A 1 84 ? -12.336 2.262 15.200 1.00 94.44 84 PRO A N 1
ATOM 595 C CA . PRO A 1 84 ? -12.465 3.459 16.017 1.00 94.44 84 PRO A CA 1
ATOM 596 C C . PRO A 1 84 ? -12.976 3.108 17.418 1.00 94.44 84 PRO A C 1
ATOM 598 O O . PRO A 1 84 ? -14.127 2.716 17.602 1.00 94.44 84 PRO A O 1
ATOM 601 N N . THR A 1 85 ? -12.143 3.331 18.430 1.00 94.00 85 THR A N 1
ATOM 602 C CA . THR A 1 85 ? -12.550 3.279 19.841 1.00 94.00 85 THR A CA 1
ATOM 603 C C . THR A 1 85 ? -12.752 4.693 20.379 1.00 94.00 85 THR A C 1
ATOM 605 O O . THR A 1 85 ? -12.193 5.657 19.849 1.00 94.00 85 THR A O 1
ATOM 608 N N . TYR A 1 86 ? -13.520 4.848 21.460 1.00 92.56 86 TYR A N 1
ATOM 609 C CA . TYR A 1 86 ? -13.632 6.152 22.123 1.00 92.56 86 TYR A CA 1
ATOM 610 C C . TYR A 1 86 ? -12.264 6.666 22.584 1.00 92.56 86 TYR A C 1
ATOM 612 O O . TYR A 1 86 ? -11.946 7.831 22.372 1.00 92.56 86 TYR A O 1
ATOM 620 N N . LEU A 1 87 ? -11.422 5.786 23.137 1.00 91.38 87 LEU A N 1
ATOM 621 C CA . LEU A 1 87 ? -10.078 6.151 23.582 1.00 91.38 87 LEU A CA 1
ATOM 622 C C . LEU A 1 87 ? -9.203 6.643 22.421 1.00 91.38 87 LEU A C 1
ATOM 624 O O . LEU A 1 87 ? -8.585 7.696 22.544 1.00 91.38 87 LEU A O 1
ATOM 628 N N . SER A 1 88 ? -9.192 5.938 21.284 1.00 91.31 88 SER A N 1
ATOM 629 C CA . SER A 1 88 ? -8.397 6.353 20.120 1.00 91.31 88 SER A CA 1
ATOM 630 C C . SER A 1 88 ? -8.876 7.684 19.537 1.00 91.31 88 SER A C 1
ATOM 632 O O . SER A 1 88 ? -8.069 8.464 19.041 1.00 91.31 88 SER A O 1
ATOM 634 N N . GLN A 1 89 ? -10.179 7.973 19.616 1.00 92.38 89 GLN A N 1
ATOM 635 C CA . GLN A 1 89 ? -10.726 9.272 19.215 1.00 92.38 89 GLN A CA 1
ATOM 636 C C . GLN A 1 89 ? -10.278 10.387 20.167 1.00 92.38 89 GLN A C 1
ATOM 638 O O . GLN A 1 89 ? -9.822 11.430 19.703 1.00 92.38 89 GLN A O 1
ATOM 643 N N . CYS A 1 90 ? -10.337 10.155 21.485 1.00 95.38 90 CYS A N 1
ATOM 644 C CA . CYS A 1 90 ? -9.819 11.091 22.484 1.00 95.38 90 CYS A CA 1
ATOM 645 C C . CYS A 1 90 ? -8.330 11.389 22.247 1.00 95.38 90 CYS A C 1
ATOM 647 O O . CYS A 1 90 ? -7.930 12.549 22.209 1.00 95.38 90 CYS A O 1
ATOM 649 N N . GLN A 1 91 ? -7.523 10.349 22.026 1.00 94.62 91 GLN A N 1
ATOM 650 C CA . GLN A 1 91 ? -6.086 10.482 21.779 1.00 94.62 91 GLN A CA 1
ATOM 651 C C . GLN A 1 91 ? -5.777 11.219 20.472 1.00 94.62 91 GLN A C 1
ATOM 653 O O . GLN A 1 91 ? -4.856 12.029 20.423 1.00 94.62 91 GLN A O 1
ATOM 658 N N . GLY A 1 92 ? -6.565 10.989 19.417 1.00 92.12 92 GLY A N 1
ATOM 659 C CA . GLY A 1 92 ? -6.421 11.710 18.151 1.00 92.12 92 GLY A CA 1
ATOM 660 C C . GLY A 1 92 ? -6.718 13.210 18.260 1.00 92.12 92 GLY A C 1
ATOM 661 O O . GLY A 1 92 ? -6.165 13.995 17.495 1.00 92.12 92 GLY A O 1
ATOM 662 N N . LEU A 1 93 ? -7.565 13.614 19.213 1.00 95.44 93 LEU A N 1
ATOM 663 C CA . LEU A 1 93 ? -7.929 15.015 19.449 1.00 95.44 93 LEU A CA 1
ATOM 664 C C . LEU A 1 93 ? -7.012 15.717 20.456 1.00 95.44 93 LEU A C 1
ATOM 666 O O . LEU A 1 93 ? -6.690 16.890 20.270 1.00 95.44 93 LEU A O 1
ATOM 670 N N . TRP A 1 94 ? -6.622 15.026 21.528 1.00 96.38 94 TRP A N 1
ATOM 671 C CA . TRP A 1 94 ? -5.969 15.640 22.690 1.00 96.38 94 TRP A CA 1
ATOM 672 C C . TRP A 1 94 ? -4.537 15.165 22.938 1.00 96.38 94 TRP A C 1
ATOM 674 O O . TRP A 1 94 ? -3.853 15.741 23.781 1.00 96.38 94 TRP A O 1
ATOM 684 N N . GLY A 1 95 ? -4.059 14.183 22.176 1.00 90.56 95 GLY A N 1
ATOM 685 C CA . GLY A 1 95 ? -2.758 13.560 22.382 1.00 90.56 95 GLY A CA 1
ATOM 686 C C . GLY A 1 95 ? -2.799 12.381 23.363 1.00 90.56 95 GLY A C 1
ATOM 687 O O . GLY A 1 95 ? -3.873 12.010 23.845 1.00 90.56 95 GLY A O 1
ATOM 688 N N . PRO A 1 96 ? -1.636 11.747 23.592 1.00 84.19 96 PRO A N 1
ATOM 689 C CA . PRO A 1 96 ? -1.510 10.614 24.501 1.00 84.19 96 PRO A CA 1
ATOM 690 C C . PRO A 1 96 ? -1.811 10.963 25.961 1.00 84.19 96 PRO A C 1
ATOM 692 O O . PRO A 1 96 ? -1.502 12.101 26.385 1.00 84.19 96 PRO A O 1
#

Foldseek 3Di:
DDPWPQADPVPRDGDPPAPDTPPQLQDDPSAGHDWAQFSADQPFPQWDTWTGHRNDSHTDDTDGHDFQPADPPNQATDDPSDTDDPVVVCCVVPND

pLDDT: mean 94.92, std 4.62, range [64.06, 98.44]

Radius of gyration: 18.95 Å; chains: 1; bounding box: 38×29×48 Å

Organism: Python bivittatus (NCBI:txid176946)

Sequence (96 aa):
ECTDPCCNATSCKLMPGAQCATGDPCCHQCKLRNAGHVCRVAQNECDLPEFCDGASPRCPSNVYKQDGTLCEGGKAVCYGGICPTYLSQCQGLWGP

Secondary structure (DSSP, 8-state):
----TTEETTTTEEPTT-SS-TT-TTEETTEEPPTT-EEE--SSTTB--EE--SS-SSPPPP-BPPTT-EEGGGTEE-BTTB---HHHHHHHHH--

InterPro domains:
  IPR001762 Disintegrin domain [PF00200] (1-61)
  IPR001762 Disintegrin domain [PS50214] (1-67)
  IPR001762 Disintegrin domain [SM00050] (1-65)
  IPR036436 Disintegrin domain superfamily [G3DSA:4.10.70.10] (1-65)
  IPR036436 Disintegrin domain superfamily [SSF57552] (1-65)